Protein AF-A0A6A6ZNU5-F1 (afdb_monomer)

Secon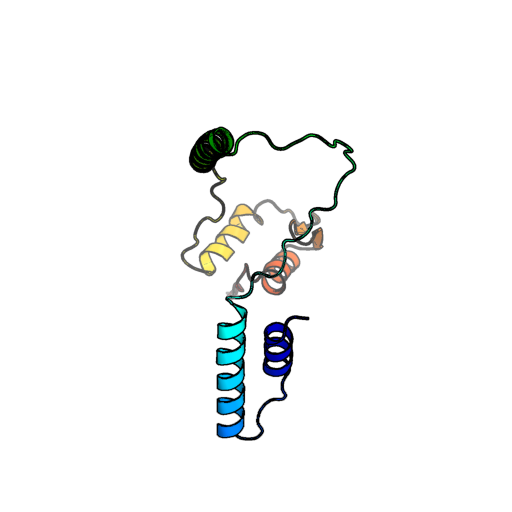dary structure (DSSP, 8-state):
--HHHHHHHHHHTPPPPSSHHHHHHHHHHHHHHHHHHTT-----------------PPPPTHHHHHHHHHHHHHHHHHHHHS---------SSHHHHHHHIIIIISSS--TT--EE-TTT--EESSHHHHHHHHHHTT------------

InterPro domains:
  IPR013087 Zinc finger C2H2-type [PS00028] (117-138)
  IPR013087 Zinc finger C2H2-type [PS50157] (115-143)

Solvent-accessible surface area (backbone atoms only — not comparable to full-atom values): 9563 Å² total; per-residue (Å²): 129,57,77,46,57,53,47,30,52,55,40,70,70,48,78,80,43,94,46,71,66,51,33,49,52,47,50,55,49,30,52,53,25,49,62,64,32,73,78,56,84,73,76,74,82,75,71,81,77,73,87,74,95,69,91,77,82,88,73,76,76,73,65,54,59,59,54,52,50,53,52,49,52,53,50,54,52,47,65,72,66,53,80,69,76,91,75,76,80,87,60,96,43,68,70,53,41,35,50,46,47,48,64,73,70,55,61,82,67,56,94,81,54,79,43,63,41,87,87,79,70,45,80,28,74,44,73,67,53,49,49,50,46,37,24,78,76,63,66,62,40,64,87,78,84,75,78,84,77,132

Structure (mmCIF, N/CA/C/O backbone):
data_AF-A0A6A6ZNU5-F1
#
_entry.id   AF-A0A6A6ZNU5-F1
#
loop_
_atom_site.group_PDB
_atom_site.id
_atom_site.type_symbol
_atom_site.label_atom_id
_atom_site.label_alt_id
_atom_site.label_comp_id
_atom_site.label_asym_id
_atom_site.label_entity_id
_atom_site.label_seq_id
_atom_site.pdbx_PDB_ins_code
_atom_site.Cartn_x
_atom_site.Cartn_y
_atom_site.Cartn_z
_atom_site.occupancy
_atom_site.B_iso_or_equiv
_atom_site.auth_seq_id
_atom_site.auth_comp_id
_atom_site.auth_asym_id
_atom_site.auth_atom_id
_atom_site.pdbx_PDB_model_num
ATOM 1 N N . MET A 1 1 ? 0.319 -14.885 -28.195 1.00 58.66 1 MET A N 1
ATOM 2 C CA . MET A 1 1 ? 1.214 -14.422 -27.117 1.00 58.66 1 MET A CA 1
ATOM 3 C C . MET A 1 1 ? 2.556 -14.116 -27.755 1.00 58.66 1 MET A C 1
ATOM 5 O O . MET A 1 1 ? 3.077 -14.971 -28.462 1.00 58.66 1 MET A O 1
ATOM 9 N N . PHE A 1 2 ? 3.044 -12.884 -27.634 1.00 73.12 2 PHE A N 1
ATOM 10 C CA . PHE A 1 2 ? 4.331 -12.476 -28.190 1.00 73.12 2 PHE A CA 1
ATOM 11 C C . PHE A 1 2 ? 5.473 -13.249 -27.502 1.00 73.12 2 PHE A C 1
ATOM 13 O O . PHE A 1 2 ? 5.383 -13.511 -26.302 1.00 73.12 2 PHE A O 1
ATOM 20 N N . PRO A 1 3 ? 6.572 -13.587 -28.203 1.00 78.75 3 PRO A N 1
ATOM 21 C CA . PRO A 1 3 ? 7.654 -14.409 -27.647 1.00 78.75 3 PRO A CA 1
ATOM 22 C C . PRO A 1 3 ? 8.257 -13.899 -26.330 1.00 78.75 3 PRO A C 1
ATOM 24 O O . PRO A 1 3 ? 8.747 -14.688 -25.526 1.00 78.75 3 PRO A O 1
ATOM 27 N N . ALA A 1 4 ? 8.231 -12.589 -26.086 1.00 80.81 4 ALA A N 1
ATOM 28 C CA . ALA A 1 4 ? 8.741 -12.005 -24.848 1.00 80.81 4 ALA A CA 1
ATOM 29 C C . ALA A 1 4 ? 7.718 -11.990 -23.697 1.00 80.81 4 ALA A C 1
ATOM 31 O O . ALA A 1 4 ? 8.135 -12.050 -22.545 1.00 80.81 4 ALA A O 1
ATOM 32 N N . GLN A 1 5 ? 6.410 -12.031 -23.981 1.00 84.88 5 GLN A N 1
ATOM 33 C CA . GLN A 1 5 ? 5.374 -12.260 -22.961 1.00 84.88 5 GLN A CA 1
ATOM 34 C C . GLN A 1 5 ? 5.504 -13.660 -22.356 1.00 84.88 5 GLN A C 1
ATOM 36 O O . GLN A 1 5 ? 5.462 -13.815 -21.140 1.00 84.88 5 GLN A O 1
ATOM 41 N N . THR A 1 6 ? 5.715 -14.677 -23.199 1.00 86.06 6 THR A N 1
ATOM 42 C CA . THR A 1 6 ? 5.945 -16.059 -22.747 1.00 86.06 6 THR A CA 1
ATOM 43 C C . THR A 1 6 ? 7.202 -16.158 -21.893 1.00 86.06 6 THR A C 1
ATOM 45 O O . THR A 1 6 ? 7.144 -16.657 -20.777 1.00 86.06 6 THR A O 1
ATOM 48 N N . LYS A 1 7 ? 8.316 -15.572 -22.350 1.00 86.38 7 LYS A N 1
ATOM 49 C CA . LYS A 1 7 ? 9.567 -15.544 -21.576 1.00 86.38 7 LYS A CA 1
ATOM 50 C C . LYS A 1 7 ? 9.429 -14.812 -20.242 1.00 86.38 7 LYS A C 1
ATOM 52 O O . LYS A 1 7 ? 10.034 -15.233 -19.259 1.00 86.38 7 LYS A O 1
ATOM 57 N N . LEU A 1 8 ? 8.655 -13.727 -20.199 1.00 89.38 8 LEU A N 1
ATOM 58 C CA . LEU A 1 8 ? 8.368 -13.025 -18.954 1.00 89.38 8 LEU A CA 1
ATOM 59 C C . LEU A 1 8 ? 7.562 -13.910 -17.998 1.00 89.38 8 LEU A C 1
ATOM 61 O O . LEU A 1 8 ? 7.970 -14.081 -16.851 1.00 89.38 8 LEU A O 1
ATOM 65 N N . ALA A 1 9 ? 6.456 -14.487 -18.472 1.00 90.44 9 ALA A N 1
ATOM 66 C CA . ALA A 1 9 ? 5.591 -15.344 -17.668 1.00 90.44 9 ALA A CA 1
ATOM 67 C C . ALA A 1 9 ? 6.357 -16.553 -17.107 1.00 90.44 9 ALA A C 1
ATOM 69 O O . ALA A 1 9 ? 6.327 -16.787 -15.899 1.00 90.44 9 ALA A O 1
ATOM 70 N N . ASP A 1 10 ? 7.115 -17.253 -17.952 1.00 91.31 10 ASP A N 1
ATOM 71 C CA . ASP A 1 10 ? 7.904 -18.422 -17.554 1.00 91.31 10 ASP A CA 1
ATOM 72 C C . ASP A 1 10 ? 8.974 -18.063 -16.515 1.00 91.31 10 ASP A C 1
ATOM 74 O O . ASP A 1 10 ? 9.194 -18.799 -15.552 1.00 91.31 10 ASP A O 1
ATOM 78 N N . SER A 1 11 ? 9.633 -16.909 -16.674 1.00 91.38 11 SER A N 1
ATOM 79 C CA . SER A 1 11 ? 10.687 -16.485 -15.751 1.00 91.38 11 SER A CA 1
ATOM 80 C C . SER A 1 11 ? 10.130 -16.029 -14.400 1.00 91.38 11 SER A C 1
ATOM 82 O O . SER A 1 11 ? 10.684 -16.388 -13.360 1.00 91.38 11 SER A O 1
ATOM 84 N N . VAL A 1 12 ? 9.025 -15.274 -14.386 1.00 91.06 12 VAL A N 1
ATOM 85 C CA . VAL A 1 12 ? 8.385 -14.786 -13.149 1.00 91.06 12 VAL A CA 1
ATOM 86 C C . VAL A 1 12 ? 7.770 -15.933 -12.347 1.00 91.06 12 VAL A C 1
ATOM 88 O O . VAL A 1 12 ? 7.850 -15.930 -11.121 1.00 91.06 12 VAL A O 1
ATOM 91 N N . LEU A 1 13 ? 7.198 -16.928 -13.027 1.00 93.38 13 LEU A N 1
ATOM 92 C CA . LEU A 1 13 ? 6.540 -18.076 -12.396 1.00 93.38 13 LEU A CA 1
ATOM 93 C C . LEU A 1 13 ? 7.494 -19.250 -12.113 1.00 93.38 13 LEU A C 1
ATOM 95 O O . LEU A 1 13 ? 7.061 -20.308 -11.652 1.00 93.38 13 LEU A O 1
ATOM 99 N N . SER A 1 14 ? 8.793 -19.083 -12.367 1.00 94.25 14 SER A N 1
ATOM 100 C CA . SER A 1 14 ? 9.789 -20.125 -12.124 1.00 94.25 14 SER A CA 1
ATOM 101 C C . SER A 1 14 ? 9.964 -20.426 -10.629 1.00 94.25 14 SER A C 1
ATOM 103 O O . SER A 1 14 ? 9.947 -19.536 -9.772 1.00 94.25 14 SER A O 1
ATOM 105 N N . LYS A 1 15 ? 10.159 -21.708 -10.297 1.00 95.00 15 LYS A N 1
ATOM 106 C CA . LYS A 1 15 ? 10.374 -22.158 -8.912 1.00 95.00 15 LYS A CA 1
ATOM 107 C C . LYS A 1 15 ? 11.647 -21.533 -8.319 1.00 95.00 15 LYS A C 1
ATOM 109 O O . LYS A 1 15 ? 12.608 -21.350 -9.064 1.00 95.00 15 LYS A O 1
ATOM 114 N N . PRO A 1 16 ? 11.674 -21.212 -7.013 1.00 92.81 16 PRO A N 1
ATOM 115 C CA . PRO A 1 16 ? 12.888 -20.755 -6.338 1.00 92.81 16 PRO A CA 1
ATOM 116 C C . PRO A 1 16 ? 14.050 -21.729 -6.490 1.00 92.81 16 PRO A C 1
ATOM 118 O O . PRO A 1 16 ? 13.835 -22.942 -6.490 1.00 92.81 16 PRO A O 1
ATOM 121 N N . GLY A 1 17 ? 15.259 -21.178 -6.620 1.00 93.44 17 GLY A N 1
ATOM 122 C CA . GLY A 1 17 ? 16.485 -21.972 -6.588 1.00 93.44 17 GLY A CA 1
ATOM 123 C C . GLY A 1 17 ? 16.651 -22.659 -5.234 1.00 93.44 17 GLY A C 1
ATOM 124 O O . GLY A 1 17 ? 16.214 -22.137 -4.206 1.00 93.44 17 GLY A O 1
ATOM 125 N N . THR A 1 18 ? 17.264 -23.839 -5.233 1.00 95.12 18 THR A N 1
ATOM 126 C CA . THR A 1 18 ? 17.577 -24.571 -3.996 1.00 95.12 18 THR A CA 1
ATOM 127 C C . THR A 1 18 ? 18.895 -24.108 -3.382 1.00 95.12 18 THR A C 1
ATOM 129 O O . THR A 1 18 ? 19.115 -24.279 -2.183 1.00 95.12 18 THR A O 1
ATOM 132 N N . THR A 1 19 ? 19.731 -23.451 -4.188 1.00 97.06 19 THR A N 1
ATOM 133 C CA . THR A 1 19 ? 20.963 -22.776 -3.778 1.00 97.06 19 THR A CA 1
ATOM 134 C C . THR A 1 19 ? 20.890 -21.271 -4.039 1.00 97.06 19 THR A C 1
ATOM 136 O O . THR A 1 19 ? 20.021 -20.774 -4.765 1.00 97.06 19 THR A O 1
ATOM 139 N N . VAL A 1 20 ? 21.818 -20.526 -3.437 1.00 95.00 20 VAL A N 1
ATOM 140 C CA . VAL A 1 20 ? 21.921 -19.072 -3.617 1.00 95.00 20 VAL A CA 1
ATOM 141 C C . VAL A 1 20 ? 22.256 -18.734 -5.069 1.00 95.00 20 VAL A C 1
ATOM 143 O O . VAL A 1 20 ?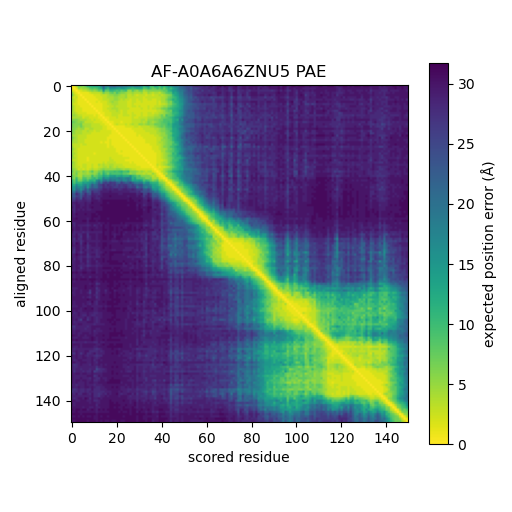 21.684 -17.803 -5.632 1.00 95.00 20 VAL A O 1
ATOM 146 N N . GLU A 1 21 ? 23.138 -19.510 -5.690 1.00 95.81 21 GLU A N 1
ATOM 147 C CA . GLU A 1 21 ? 23.582 -19.339 -7.070 1.00 95.81 21 GLU A CA 1
ATOM 148 C C . GLU A 1 21 ? 22.434 -19.592 -8.053 1.00 95.81 21 GLU A C 1
ATOM 150 O O . GLU A 1 21 ? 22.167 -18.759 -8.919 1.00 95.81 21 GLU A O 1
ATOM 155 N N . GLU A 1 22 ? 21.680 -20.680 -7.865 1.00 94.94 22 GLU A N 1
ATOM 156 C CA . GLU A 1 22 ? 20.501 -20.993 -8.684 1.00 94.94 22 GLU A CA 1
ATOM 157 C C . GLU A 1 22 ? 19.432 -19.900 -8.591 1.00 94.94 22 GLU A C 1
ATOM 159 O O . GLU A 1 22 ? 18.805 -19.522 -9.587 1.00 94.94 22 GLU A O 1
ATOM 164 N N . GLU A 1 23 ? 19.224 -19.377 -7.384 1.00 95.56 23 GLU A N 1
ATOM 165 C CA . GLU A 1 23 ? 18.277 -18.303 -7.123 1.00 95.56 23 GLU A CA 1
ATOM 166 C C . GLU A 1 23 ? 18.741 -16.973 -7.735 1.00 95.56 23 GLU A C 1
ATOM 168 O O . GLU A 1 23 ? 17.934 -16.233 -8.306 1.00 95.56 23 GLU A O 1
ATOM 173 N N . MET A 1 24 ? 20.038 -16.676 -7.671 1.00 96.25 24 MET A N 1
ATOM 174 C CA . MET A 1 24 ? 20.634 -15.501 -8.301 1.00 96.25 24 MET A CA 1
ATOM 175 C C . MET A 1 24 ? 20.505 -15.568 -9.827 1.00 96.25 24 MET A C 1
ATOM 177 O O . MET A 1 24 ? 20.083 -14.593 -10.453 1.00 96.25 24 MET A O 1
ATOM 181 N N . ASP A 1 25 ? 20.757 -16.729 -10.427 1.00 95.19 25 ASP A N 1
ATOM 182 C CA . ASP A 1 25 ? 20.572 -16.949 -11.862 1.00 95.19 25 ASP A CA 1
ATOM 183 C C . ASP A 1 25 ? 19.108 -16.826 -12.280 1.00 95.19 25 ASP A C 1
ATOM 185 O O . ASP A 1 25 ? 18.792 -16.214 -13.306 1.00 95.19 25 ASP A O 1
ATOM 189 N N . ARG A 1 26 ? 18.181 -17.357 -11.474 1.00 95.38 26 ARG A N 1
ATOM 190 C CA . ARG A 1 26 ? 16.740 -17.179 -11.685 1.00 95.38 26 ARG A CA 1
ATOM 191 C C . ARG A 1 26 ? 16.351 -15.700 -11.688 1.00 95.38 26 ARG A C 1
ATOM 193 O O . ARG A 1 26 ? 15.685 -15.253 -12.619 1.00 95.38 26 ARG A O 1
ATOM 200 N N . ARG A 1 27 ? 16.810 -14.924 -10.702 1.00 95.25 27 ARG A N 1
ATOM 201 C CA . ARG A 1 27 ? 16.548 -13.475 -10.623 1.00 95.25 27 ARG A CA 1
ATOM 202 C C . ARG A 1 27 ? 17.121 -12.729 -11.821 1.00 95.25 27 ARG A C 1
ATOM 204 O O . ARG A 1 27 ? 16.417 -11.926 -12.429 1.00 95.25 27 ARG A O 1
ATOM 211 N N . ASN A 1 28 ? 18.357 -13.038 -12.205 1.00 96.56 28 ASN A N 1
ATOM 212 C CA . ASN A 1 28 ? 19.016 -12.430 -13.358 1.00 96.56 28 ASN A CA 1
ATOM 213 C C . ASN A 1 28 ? 18.272 -12.725 -14.670 1.00 96.56 28 ASN A C 1
ATOM 215 O O . ASN A 1 28 ? 18.138 -11.836 -15.515 1.00 96.56 28 ASN A O 1
ATOM 219 N N . ARG A 1 29 ? 17.742 -13.945 -14.835 1.00 93.88 29 ARG A N 1
ATOM 220 C CA . ARG A 1 29 ? 16.879 -14.305 -15.972 1.00 93.88 29 ARG A CA 1
ATOM 221 C C . ARG A 1 29 ? 15.588 -13.487 -15.985 1.00 93.88 29 ARG A C 1
ATOM 223 O O . ARG A 1 29 ? 15.252 -12.927 -17.028 1.00 93.88 29 ARG A O 1
ATOM 230 N N . THR A 1 30 ? 14.932 -13.328 -14.836 1.00 94.56 30 THR A N 1
ATOM 231 C CA . THR A 1 30 ? 13.699 -12.532 -14.724 1.00 94.56 30 THR A CA 1
ATOM 232 C C . THR A 1 30 ? 13.935 -11.062 -15.033 1.00 94.56 30 THR A C 1
ATOM 234 O O . THR A 1 30 ? 13.166 -10.479 -15.790 1.00 94.56 30 THR A O 1
ATOM 237 N N . ILE A 1 31 ? 15.028 -10.475 -14.540 1.00 94.62 31 ILE A N 1
ATOM 238 C CA . ILE A 1 31 ? 15.388 -9.081 -14.839 1.00 94.62 31 ILE A CA 1
ATOM 239 C C . ILE A 1 31 ? 15.537 -8.881 -16.352 1.00 94.62 31 ILE A C 1
ATOM 241 O O . ILE A 1 31 ? 14.919 -7.981 -16.915 1.00 94.62 31 ILE A O 1
ATOM 245 N N . ARG A 1 32 ? 16.282 -9.763 -17.033 1.00 92.25 32 ARG A N 1
ATOM 246 C CA . ARG A 1 32 ? 16.445 -9.696 -18.496 1.00 92.25 32 ARG A CA 1
ATOM 247 C C . ARG A 1 32 ? 15.112 -9.858 -19.231 1.00 92.25 32 ARG A C 1
ATOM 249 O O . ARG A 1 32 ? 14.875 -9.149 -20.205 1.00 92.25 32 ARG A O 1
ATOM 256 N N . ALA A 1 33 ? 14.246 -10.762 -18.774 1.00 91.62 33 ALA A N 1
ATOM 257 C CA . ALA A 1 33 ? 12.931 -10.980 -19.375 1.00 91.62 33 ALA A CA 1
ATOM 258 C C . ALA A 1 33 ? 12.016 -9.750 -19.233 1.00 91.62 33 ALA A C 1
ATOM 260 O O . ALA A 1 33 ? 11.375 -9.360 -20.207 1.00 91.62 33 ALA A O 1
ATOM 261 N N . VAL A 1 34 ? 12.015 -9.097 -18.065 1.00 90.31 34 VAL A N 1
ATOM 262 C CA . VAL A 1 34 ? 11.294 -7.835 -17.828 1.00 90.31 34 VAL A CA 1
ATOM 263 C C . VAL A 1 34 ? 11.818 -6.735 -18.745 1.00 90.31 34 VAL A C 1
ATOM 265 O O . VAL A 1 34 ? 11.029 -6.095 -19.432 1.00 90.31 34 VAL A O 1
ATOM 268 N N . THR A 1 35 ? 13.140 -6.555 -18.826 1.00 89.62 35 THR A N 1
ATOM 269 C CA . THR A 1 35 ? 13.746 -5.538 -19.700 1.00 89.62 35 THR A CA 1
ATOM 270 C C . THR A 1 35 ? 13.351 -5.728 -21.164 1.00 89.62 35 THR A C 1
ATOM 272 O O . THR A 1 35 ? 13.018 -4.756 -21.834 1.00 89.62 35 THR A O 1
ATOM 275 N N . LEU A 1 36 ? 13.352 -6.968 -21.663 1.00 86.38 36 LEU A N 1
ATOM 276 C CA . LEU A 1 36 ? 12.948 -7.271 -23.041 1.00 86.38 36 LEU A CA 1
ATOM 277 C C . LEU A 1 36 ? 11.458 -7.026 -23.291 1.00 86.38 36 LEU A C 1
ATOM 279 O O . LEU A 1 36 ? 11.068 -6.701 -24.410 1.00 86.38 36 LEU A O 1
ATOM 283 N N . TYR A 1 37 ? 10.631 -7.203 -22.267 1.00 86.44 37 TYR A N 1
ATOM 284 C CA . TYR A 1 37 ? 9.196 -7.016 -22.369 1.00 86.44 37 TYR A CA 1
ATOM 285 C C . TYR A 1 37 ? 8.770 -5.545 -22.292 1.00 86.44 37 TYR A C 1
ATOM 287 O O . TYR A 1 37 ? 7.828 -5.163 -22.974 1.00 86.44 37 TYR A O 1
ATOM 295 N N . CYS A 1 38 ? 9.481 -4.695 -21.544 1.00 82.38 38 CYS A N 1
ATOM 296 C CA . CYS A 1 38 ? 9.142 -3.272 -21.413 1.00 82.38 38 CYS A CA 1
ATOM 297 C C . CYS A 1 38 ? 9.082 -2.503 -22.746 1.00 82.38 38 CYS A C 1
ATOM 299 O O . CYS A 1 38 ? 8.398 -1.487 -22.819 1.00 82.38 38 CYS A O 1
ATOM 301 N N . SER A 1 39 ? 9.771 -2.970 -23.790 1.00 75.00 39 SER A N 1
ATOM 302 C CA . SER A 1 39 ? 9.740 -2.361 -25.129 1.00 75.00 39 SER A CA 1
ATOM 303 C C . SER A 1 39 ? 8.576 -2.846 -26.002 1.00 75.00 39 SER A C 1
ATOM 305 O O . SER A 1 39 ? 8.490 -2.468 -27.169 1.00 75.00 39 SER A O 1
ATOM 307 N N . ILE A 1 40 ? 7.715 -3.724 -25.483 1.00 79.12 40 ILE A N 1
ATOM 308 C CA . ILE A 1 40 ? 6.591 -4.304 -26.217 1.00 79.12 40 ILE A CA 1
ATOM 309 C C . ILE A 1 40 ? 5.335 -3.529 -25.863 1.00 79.12 40 ILE A C 1
ATOM 311 O O . ILE A 1 40 ? 4.881 -3.536 -24.722 1.00 79.12 40 ILE A O 1
ATOM 315 N N . GLU A 1 41 ? 4.753 -2.890 -26.869 1.00 73.12 41 GLU A N 1
ATOM 316 C CA . GLU A 1 41 ? 3.446 -2.265 -26.752 1.00 73.12 41 GLU A CA 1
ATOM 317 C C . GLU A 1 41 ? 2.378 -3.363 -26.755 1.00 73.12 41 GLU A C 1
ATOM 319 O O . GLU A 1 41 ? 2.046 -3.957 -27.784 1.00 73.12 41 GLU A O 1
ATOM 324 N N . GLU A 1 42 ? 1.868 -3.699 -25.573 1.00 72.19 42 GLU A N 1
ATOM 325 C CA . GLU A 1 42 ? 0.683 -4.538 -25.479 1.00 72.19 42 GLU A CA 1
ATOM 326 C C . GLU A 1 42 ? -0.516 -3.735 -25.970 1.00 72.19 42 GLU A C 1
ATOM 328 O O . GLU A 1 42 ? -0.816 -2.671 -25.431 1.00 72.19 42 GLU A O 1
ATOM 333 N N . GLY A 1 43 ? -1.164 -4.232 -27.029 1.00 61.81 43 GLY A N 1
ATOM 334 C CA . GLY A 1 43 ? -2.259 -3.539 -27.701 1.00 61.81 43 GLY A CA 1
ATOM 335 C C . GLY A 1 43 ? -3.262 -2.931 -26.721 1.00 61.81 43 GLY A C 1
ATOM 336 O O . GLY A 1 43 ? -3.645 -3.557 -25.732 1.00 61.81 43 GLY A O 1
ATOM 337 N N . GLY A 1 44 ? -3.666 -1.693 -27.009 1.00 53.16 44 GLY A N 1
ATOM 338 C CA . GLY A 1 44 ? -4.496 -0.896 -26.117 1.00 53.16 44 GLY A CA 1
ATOM 339 C C . GLY A 1 44 ? -5.766 -1.621 -25.676 1.00 53.16 44 GLY A C 1
ATOM 340 O O . GLY A 1 44 ? -6.383 -2.375 -26.435 1.00 53.16 44 GLY A O 1
ATOM 341 N N . MET A 1 45 ? -6.179 -1.357 -24.435 1.00 44.53 45 MET A N 1
ATOM 342 C CA . MET A 1 45 ? -7.501 -1.733 -23.948 1.00 44.53 45 MET A CA 1
ATOM 343 C C . MET A 1 45 ? -8.520 -1.175 -24.937 1.00 44.53 45 MET A C 1
ATOM 345 O O . MET A 1 45 ? -8.672 0.038 -25.025 1.00 44.53 45 MET A O 1
ATOM 349 N N . ASN A 1 46 ? -9.200 -2.032 -25.702 1.00 49.53 46 ASN A N 1
ATOM 350 C CA . ASN A 1 46 ? -10.348 -1.590 -26.480 1.00 49.53 46 ASN A CA 1
ATOM 351 C C . ASN A 1 46 ? -11.359 -1.044 -25.463 1.00 49.53 46 ASN A C 1
ATOM 353 O O . ASN A 1 46 ? -11.904 -1.849 -24.697 1.00 49.53 46 ASN A O 1
ATOM 357 N N . PRO A 1 47 ? -11.620 0.276 -25.398 1.00 46.88 47 PRO A N 1
ATOM 358 C CA . PRO A 1 47 ? -12.740 0.737 -24.608 1.00 46.88 47 PRO A CA 1
ATOM 359 C C . PRO A 1 47 ? -13.966 0.064 -25.217 1.00 46.88 47 PRO A C 1
ATOM 361 O O . PRO A 1 47 ? -14.144 0.060 -26.439 1.00 46.88 47 PRO A O 1
ATOM 364 N N . ILE A 1 48 ? -14.752 -0.593 -24.367 1.00 46.94 48 ILE A N 1
ATOM 365 C CA . ILE A 1 48 ? -16.007 -1.242 -24.737 1.00 46.94 48 ILE A CA 1
ATOM 366 C C . ILE A 1 48 ? -16.761 -0.267 -25.641 1.00 46.94 48 ILE A C 1
ATOM 368 O O . ILE A 1 48 ? -17.128 0.826 -25.213 1.00 46.94 48 ILE A O 1
ATOM 372 N N . ARG A 1 49 ? -16.900 -0.624 -26.924 1.00 47.03 49 ARG A N 1
ATOM 373 C CA . ARG A 1 49 ? -17.527 0.229 -27.933 1.00 47.03 49 ARG A CA 1
ATOM 374 C C . ARG A 1 49 ? -19.012 0.315 -27.603 1.00 47.03 49 ARG A C 1
ATOM 376 O O . ARG A 1 49 ? -19.797 -0.508 -28.069 1.00 47.03 49 ARG A O 1
ATOM 383 N N . THR A 1 50 ? -19.405 1.300 -26.802 1.00 43.19 50 THR A N 1
ATOM 384 C CA . THR A 1 50 ? -20.801 1.721 -26.707 1.00 43.19 50 THR A CA 1
ATOM 385 C C . THR A 1 50 ? -21.220 2.155 -28.108 1.00 43.19 50 THR A C 1
ATOM 387 O O . THR A 1 50 ? -20.546 2.960 -28.752 1.00 43.19 50 THR A O 1
ATOM 390 N N . GLY A 1 51 ? -22.262 1.505 -28.623 1.00 50.44 51 GLY A N 1
ATOM 391 C CA . GLY A 1 51 ? -22.647 1.533 -30.027 1.00 50.44 51 GLY A CA 1
ATOM 392 C C . GLY A 1 51 ? -22.726 2.939 -30.619 1.00 50.44 51 GLY A C 1
ATOM 393 O O . GLY A 1 51 ? -23.367 3.834 -30.081 1.00 50.44 51 GLY A O 1
ATOM 394 N N . GLY A 1 52 ? -22.100 3.098 -31.780 1.00 38.22 52 GLY A N 1
ATOM 395 C CA . GLY A 1 52 ? -22.129 4.335 -32.544 1.00 38.22 52 GLY A CA 1
ATOM 396 C C . GLY A 1 52 ? -21.605 4.098 -33.948 1.00 38.22 52 GLY A C 1
ATOM 397 O O . GLY A 1 52 ? -20.460 4.400 -34.268 1.00 38.22 52 GLY A O 1
ATOM 398 N N . ARG A 1 53 ? -22.439 3.507 -34.803 1.00 54.44 53 ARG A N 1
ATOM 399 C CA . ARG A 1 53 ? -22.200 3.425 -36.245 1.00 54.44 53 ARG A CA 1
ATOM 400 C C . ARG A 1 53 ? -21.981 4.838 -36.791 1.00 54.44 53 ARG A C 1
ATOM 402 O O . ARG A 1 53 ? -22.950 5.571 -36.914 1.00 54.44 53 ARG A O 1
ATOM 409 N N . ARG A 1 54 ? -20.766 5.176 -37.225 1.00 42.62 54 ARG A N 1
ATOM 410 C CA . ARG A 1 54 ? -20.533 6.142 -38.311 1.00 42.62 54 ARG A CA 1
ATOM 411 C C . ARG A 1 54 ? -19.229 5.797 -39.027 1.00 42.62 54 ARG A C 1
ATOM 413 O O . ARG A 1 54 ? -18.137 6.064 -38.548 1.00 42.62 54 ARG A O 1
ATOM 420 N N . ARG A 1 55 ? -19.378 5.184 -40.205 1.00 60.31 55 ARG A N 1
ATOM 421 C CA . ARG A 1 55 ? -18.411 5.344 -41.297 1.00 60.31 55 ARG A CA 1
ATOM 422 C C . ARG A 1 55 ? -18.343 6.841 -41.580 1.00 60.31 55 ARG A C 1
ATOM 424 O O . ARG A 1 55 ? -19.420 7.402 -41.742 1.00 60.31 55 ARG A O 1
ATOM 431 N N . ASN A 1 56 ? -17.157 7.443 -41.611 1.00 42.53 56 ASN A N 1
ATOM 432 C CA . ASN A 1 56 ? -16.817 8.594 -42.452 1.00 42.53 56 ASN A CA 1
ATOM 433 C C . ASN A 1 56 ? -15.294 8.774 -42.486 1.00 42.53 56 ASN A C 1
ATOM 435 O O . ASN A 1 56 ? -14.603 8.493 -41.512 1.00 42.53 56 ASN A O 1
ATOM 439 N N . ALA A 1 57 ? -14.821 9.167 -43.664 1.00 53.62 57 ALA A N 1
ATOM 440 C CA . ALA A 1 57 ? -13.436 9.254 -44.094 1.00 53.62 57 ALA A CA 1
ATOM 441 C C . ALA A 1 57 ? -12.560 10.176 -43.227 1.00 53.62 57 ALA A C 1
ATOM 443 O O . ALA A 1 57 ? -13.053 11.095 -42.575 1.00 53.62 57 ALA A O 1
ATOM 444 N N . ALA A 1 58 ? -11.252 9.914 -43.264 1.00 44.25 58 ALA A N 1
ATOM 445 C CA . ALA A 1 58 ? -10.221 10.666 -42.559 1.00 44.25 58 ALA A CA 1
ATOM 446 C C . ALA A 1 58 ? -10.237 12.168 -42.921 1.00 44.25 58 ALA A C 1
ATOM 448 O O . ALA A 1 58 ? -10.196 12.493 -44.111 1.00 44.25 58 ALA A O 1
ATOM 449 N N . PRO A 1 59 ? -10.235 13.086 -41.934 1.00 57.72 59 PRO A N 1
ATOM 450 C CA . PRO A 1 59 ? -9.862 14.476 -42.151 1.00 57.72 59 PRO A CA 1
ATOM 451 C C . PRO A 1 59 ? -8.332 14.648 -42.069 1.00 57.72 59 PRO A C 1
ATOM 453 O O . PRO A 1 59 ? -7.635 13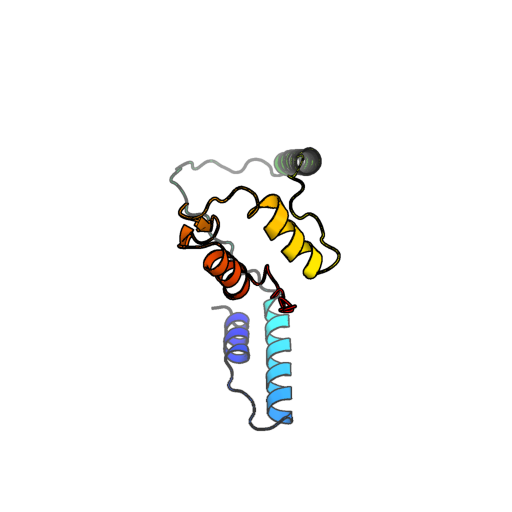.795 -41.512 1.00 57.72 59 PRO A O 1
ATOM 456 N N . PRO A 1 60 ? -7.783 15.743 -42.622 1.00 53.59 60 PRO A N 1
ATOM 457 C CA . PRO A 1 60 ? -6.346 15.948 -42.704 1.00 53.59 60 PRO A CA 1
ATOM 458 C C . PRO A 1 60 ? -5.753 16.212 -41.312 1.00 53.59 60 PRO A C 1
ATOM 460 O O . PRO A 1 60 ? -6.145 17.139 -40.610 1.00 53.59 60 PRO A O 1
ATOM 463 N N . VAL A 1 61 ? -4.755 15.397 -40.968 1.00 58.41 61 VAL A N 1
ATOM 464 C CA . VAL A 1 61 ? -4.042 15.243 -39.680 1.00 58.41 61 VAL A CA 1
ATOM 465 C C . VAL A 1 61 ? -3.517 16.546 -39.044 1.00 58.41 61 VAL A C 1
ATOM 467 O O . VAL A 1 61 ? -3.178 16.565 -37.867 1.00 58.41 61 VAL A O 1
ATOM 470 N N . LYS A 1 62 ? -3.464 17.664 -39.774 1.00 55.94 62 LYS A N 1
ATOM 471 C CA . LYS A 1 62 ? -2.806 18.889 -39.295 1.00 55.94 62 LYS A CA 1
ATOM 472 C C . LYS A 1 62 ? -3.619 19.705 -38.285 1.00 55.94 62 LYS A C 1
ATOM 474 O O . LYS A 1 62 ? -3.008 20.322 -37.428 1.00 55.94 62 LYS A O 1
ATOM 479 N N . SER A 1 63 ? -4.952 19.688 -38.333 1.00 55.47 63 SER A N 1
ATOM 480 C CA . SER A 1 63 ? -5.774 20.487 -37.404 1.00 55.47 63 SER A CA 1
ATOM 481 C C . SER A 1 63 ? -6.126 19.765 -36.096 1.00 55.47 63 SER A C 1
ATOM 483 O O . SER A 1 63 ? -6.664 20.387 -35.188 1.00 55.47 63 SER A O 1
ATOM 485 N N . GLN A 1 64 ? -5.872 18.453 -35.996 1.00 56.66 64 GLN A N 1
ATOM 486 C CA . GLN A 1 64 ? -6.172 17.670 -34.786 1.00 56.66 64 GLN A CA 1
ATOM 487 C C . GLN A 1 64 ? -5.127 17.890 -33.689 1.00 56.66 64 GLN A C 1
ATOM 489 O O . GLN A 1 64 ? -5.491 18.042 -32.530 1.00 56.66 64 GLN A O 1
ATOM 494 N N . LEU A 1 65 ? -3.851 18.011 -34.068 1.00 56.81 65 LEU A N 1
ATOM 495 C CA . LEU A 1 65 ? -2.749 18.219 -33.124 1.00 56.81 65 LEU A CA 1
ATOM 496 C C . LEU A 1 65 ? -2.873 19.550 -32.363 1.00 56.81 65 LEU A C 1
ATOM 498 O O . LEU A 1 65 ? -2.602 19.604 -31.170 1.00 56.81 65 LEU A O 1
ATOM 502 N N . GLU A 1 66 ? -3.345 20.600 -33.036 1.00 57.34 66 GLU A N 1
ATOM 503 C CA . GLU A 1 66 ? -3.489 21.943 -32.458 1.00 57.34 66 GLU A CA 1
ATOM 504 C C . GLU A 1 66 ? -4.675 22.023 -31.471 1.00 57.34 66 GLU A C 1
ATOM 506 O O . GLU A 1 66 ? -4.569 22.627 -30.406 1.00 57.34 66 GLU A O 1
ATOM 511 N N . TYR A 1 67 ? -5.777 21.317 -31.762 1.00 59.66 67 TYR A N 1
ATOM 512 C CA . TYR A 1 67 ? -6.939 21.193 -30.866 1.00 59.66 67 TYR A CA 1
ATOM 513 C C . TYR A 1 67 ? -6.635 20.361 -29.607 1.00 59.66 67 TYR A C 1
ATOM 515 O O . TYR A 1 67 ? -7.128 20.658 -28.517 1.00 59.66 67 TYR A O 1
ATOM 523 N N . GLU A 1 68 ? -5.822 19.314 -29.745 1.00 71.75 68 GLU A N 1
ATOM 524 C CA . GLU A 1 68 ? -5.452 18.425 -28.641 1.00 71.75 68 GLU A CA 1
ATOM 525 C C . GLU A 1 68 ? -4.459 19.082 -27.673 1.00 71.75 68 GLU A C 1
ATOM 527 O O . GLU A 1 68 ? -4.552 18.865 -26.462 1.00 71.75 68 GLU A O 1
ATOM 532 N N . GLU A 1 69 ? -3.556 19.927 -28.177 1.00 80.81 69 GLU A N 1
ATOM 533 C CA . GLU A 1 69 ? -2.615 20.687 -27.350 1.00 80.81 69 GLU A CA 1
ATOM 534 C C . GLU A 1 69 ? -3.328 21.762 -26.520 1.00 80.81 69 GLU A C 1
ATOM 536 O O . GLU A 1 69 ? -3.110 21.855 -25.310 1.00 80.81 69 GLU A O 1
ATOM 541 N N . GLU A 1 70 ? -4.258 22.508 -27.124 1.00 82.00 70 GLU A N 1
ATOM 542 C CA . GLU A 1 70 ? -5.057 23.504 -26.403 1.00 82.00 70 GLU A CA 1
ATOM 543 C C . GLU A 1 70 ? -5.957 22.849 -25.339 1.00 82.00 70 GLU A C 1
ATOM 545 O O . GLU A 1 70 ? -6.058 23.338 -24.209 1.00 82.00 70 GLU A O 1
ATOM 550 N N . ALA A 1 71 ? -6.549 21.690 -25.647 1.00 84.12 71 ALA A N 1
ATOM 551 C CA . ALA A 1 71 ? -7.314 20.908 -24.677 1.00 84.12 71 ALA A CA 1
ATOM 552 C C . ALA A 1 71 ? -6.434 20.372 -23.530 1.00 84.12 71 ALA A C 1
ATOM 554 O O . ALA A 1 71 ? -6.863 20.367 -22.370 1.00 84.12 71 ALA A O 1
ATOM 555 N N . LEU A 1 72 ? -5.197 19.957 -23.825 1.00 82.75 72 LEU A N 1
ATOM 556 C CA . LEU A 1 72 ? -4.215 19.537 -22.822 1.00 82.75 72 LEU A CA 1
ATOM 557 C C . LEU A 1 72 ? -3.799 20.694 -21.914 1.00 82.75 72 LEU A C 1
ATOM 559 O O . LEU A 1 72 ? -3.730 20.518 -20.696 1.00 82.75 72 LEU A O 1
ATOM 563 N N . GLU A 1 73 ? -3.556 21.876 -22.473 1.00 86.88 73 GLU A N 1
ATOM 564 C CA . GLU A 1 73 ? -3.218 23.065 -21.691 1.00 86.88 73 GLU A CA 1
ATOM 565 C C . GLU A 1 73 ? -4.393 23.530 -20.824 1.00 86.88 73 GLU A C 1
ATOM 567 O O . GLU A 1 73 ? -4.225 23.792 -19.628 1.00 86.88 73 GLU A O 1
ATOM 572 N N . ALA A 1 74 ? -5.617 23.515 -21.357 1.00 89.56 74 ALA A N 1
ATOM 573 C CA . ALA A 1 74 ? -6.817 23.792 -20.573 1.00 89.56 74 ALA A CA 1
ATOM 574 C C . ALA A 1 74 ? -6.991 22.789 -19.414 1.00 89.56 74 ALA A C 1
ATOM 576 O O . ALA A 1 74 ? -7.293 23.188 -18.283 1.00 89.56 74 ALA A O 1
ATOM 577 N N . ALA A 1 75 ? -6.736 21.498 -19.655 1.00 85.19 75 ALA A N 1
ATOM 578 C CA . ALA A 1 75 ? -6.780 20.465 -18.623 1.00 85.19 75 ALA A CA 1
ATOM 579 C C . ALA A 1 75 ? -5.713 20.680 -17.535 1.00 85.19 75 ALA A C 1
ATOM 581 O O . ALA A 1 75 ? -6.025 20.580 -16.344 1.00 85.19 75 ALA A O 1
ATOM 582 N N . LYS A 1 76 ? -4.476 21.045 -17.909 1.00 88.00 76 LYS A N 1
ATOM 583 C CA . LYS A 1 76 ? -3.416 21.397 -16.948 1.00 88.00 76 LYS A CA 1
ATOM 584 C C . LYS A 1 76 ? -3.866 22.550 -16.054 1.00 88.00 76 LYS A C 1
ATOM 586 O O . LYS A 1 76 ? -3.802 22.442 -14.829 1.00 88.00 76 LYS A O 1
ATOM 591 N N . VAL A 1 77 ? -4.395 23.623 -16.640 1.00 87.06 77 VAL A N 1
ATOM 592 C CA . VAL A 1 77 ? -4.862 24.799 -15.891 1.00 87.06 77 VAL A CA 1
ATOM 593 C C . VAL A 1 77 ? -6.013 24.451 -14.935 1.00 87.06 77 VAL A C 1
ATOM 595 O O . VAL A 1 77 ? -6.042 24.962 -13.813 1.00 87.06 77 VAL A O 1
ATOM 598 N N . LEU A 1 78 ? -6.932 23.559 -15.319 1.00 83.06 78 LEU A N 1
ATOM 599 C CA . LEU A 1 78 ? -8.019 23.105 -14.442 1.00 83.06 78 LEU A CA 1
ATOM 600 C C . LEU A 1 78 ? -7.499 22.357 -13.207 1.00 83.06 78 LEU A C 1
ATOM 602 O O . LEU A 1 78 ? -7.931 22.659 -12.095 1.00 83.06 78 LEU A O 1
ATOM 606 N N . VAL A 1 79 ? -6.513 21.468 -13.363 1.00 76.88 79 VAL A N 1
ATOM 607 C CA . VAL A 1 79 ? -5.912 20.719 -12.241 1.00 76.88 79 VAL A CA 1
ATOM 608 C C . VAL A 1 79 ? -5.252 21.641 -11.210 1.00 76.88 79 VAL A C 1
ATOM 610 O O . VAL A 1 79 ? -5.271 21.335 -10.014 1.00 76.88 79 VAL A O 1
ATOM 613 N N . PHE A 1 80 ? -4.673 22.761 -11.650 1.00 75.19 80 PHE A N 1
ATOM 614 C CA . PHE A 1 80 ? -4.065 23.753 -10.756 1.00 75.19 80 PHE A CA 1
ATOM 615 C C . PHE A 1 80 ? -5.086 24.710 -10.129 1.00 75.19 80 PHE A C 1
ATOM 617 O O . PHE A 1 80 ? -4.859 25.203 -9.023 1.00 75.19 80 PHE A O 1
ATOM 624 N N . LYS A 1 81 ? -6.218 24.963 -10.799 1.00 73.81 81 LYS A N 1
ATOM 625 C CA . LYS A 1 81 ? -7.318 25.782 -10.263 1.00 73.81 81 LYS A CA 1
ATOM 626 C C . LYS A 1 81 ? -8.229 25.007 -9.311 1.00 73.81 81 LYS A C 1
ATOM 628 O O . LYS A 1 81 ? -8.861 25.621 -8.448 1.00 73.81 81 LYS A O 1
ATOM 633 N N . GLU A 1 82 ? -8.287 23.680 -9.419 1.00 66.50 82 GLU A N 1
ATOM 634 C CA . GLU A 1 82 ? -9.021 22.840 -8.476 1.00 66.50 82 GLU A CA 1
ATOM 635 C C . GLU A 1 82 ? -8.438 22.954 -7.062 1.00 66.50 82 GLU A C 1
ATOM 637 O O . GLU A 1 82 ? -7.348 22.473 -6.738 1.00 66.50 82 GLU A O 1
ATOM 642 N N . LYS A 1 83 ? -9.217 23.566 -6.167 1.00 58.66 83 LYS A N 1
ATOM 643 C CA . LYS A 1 83 ? -8.900 23.667 -4.743 1.00 58.66 83 LYS A CA 1
ATOM 644 C C . LYS A 1 83 ? -9.119 22.298 -4.091 1.00 58.66 83 LYS A C 1
ATOM 646 O O . LYS A 1 83 ? -10.173 22.027 -3.520 1.00 58.66 83 LYS A O 1
ATOM 651 N N . ARG A 1 84 ? -8.123 21.413 -4.202 1.00 57.22 84 ARG A N 1
ATOM 652 C CA . ARG A 1 84 ? -8.160 20.083 -3.578 1.00 57.22 84 ARG A CA 1
ATOM 653 C C . ARG A 1 84 ? -8.457 20.214 -2.076 1.00 57.22 84 ARG A C 1
ATOM 655 O O . ARG A 1 84 ? -7.859 21.071 -1.414 1.00 57.22 84 ARG A O 1
ATOM 662 N N . PRO A 1 85 ? -9.352 19.387 -1.502 1.00 53.88 85 PRO A N 1
ATOM 663 C CA . PRO A 1 85 ? -9.578 19.399 -0.065 1.00 53.88 85 PRO A CA 1
ATOM 664 C C . PRO A 1 85 ? -8.249 19.111 0.636 1.00 53.88 85 PRO A C 1
ATOM 666 O O . PRO A 1 85 ? -7.549 18.169 0.263 1.00 53.88 85 PRO A O 1
ATOM 669 N N . LYS A 1 86 ? -7.888 19.926 1.638 1.00 57.41 86 LYS A N 1
ATOM 670 C CA . LYS A 1 86 ? -6.699 19.712 2.480 1.00 57.41 86 LYS A CA 1
ATOM 671 C C . LYS A 1 86 ? -6.885 18.412 3.256 1.00 57.41 86 LYS A C 1
ATOM 673 O O . LYS A 1 86 ? -7.415 18.402 4.365 1.00 57.41 86 LYS A O 1
ATOM 678 N N . ARG A 1 87 ? -6.539 17.297 2.627 1.00 59.16 87 ARG A N 1
ATOM 679 C CA . ARG A 1 87 ? -6.802 15.963 3.139 1.00 59.16 87 ARG A CA 1
ATOM 680 C C . ARG A 1 87 ? -5.478 15.420 3.651 1.00 59.16 87 ARG A C 1
ATOM 682 O O . ARG A 1 87 ? -4.540 15.281 2.882 1.00 59.16 87 ARG A O 1
ATOM 689 N N . ILE A 1 88 ? -5.469 15.121 4.951 1.00 54.91 88 ILE A N 1
ATOM 690 C CA . ILE A 1 88 ? -4.338 14.725 5.806 1.00 54.91 88 ILE A CA 1
ATOM 691 C C . ILE A 1 88 ? -3.687 15.940 6.482 1.00 54.91 88 ILE A C 1
ATOM 693 O O . ILE A 1 88 ? -2.822 16.613 5.934 1.00 54.91 88 ILE A O 1
ATOM 697 N N . TYR A 1 89 ? -4.115 16.214 7.718 1.00 57.31 89 TYR A N 1
ATOM 698 C CA . TYR A 1 89 ? -3.300 16.990 8.648 1.00 57.31 89 TYR A CA 1
ATOM 699 C C . TYR A 1 89 ? -2.086 16.116 8.997 1.00 57.31 89 TYR A C 1
ATOM 701 O O . TYR A 1 89 ? -2.292 15.029 9.544 1.00 57.31 89 TYR A O 1
ATOM 709 N N . PRO A 1 90 ? -0.847 16.510 8.658 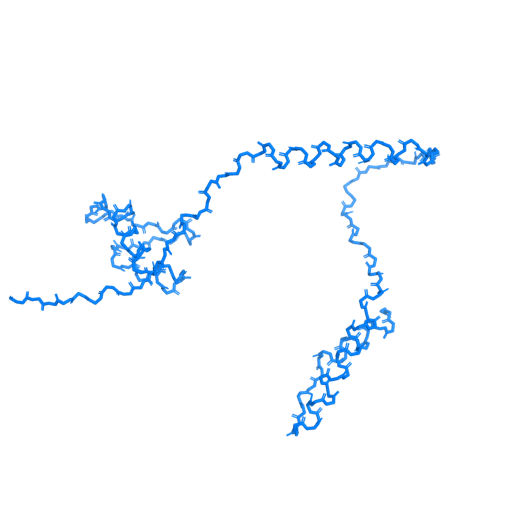1.00 55.06 90 PRO A N 1
ATOM 710 C CA . PRO A 1 90 ? 0.321 15.725 9.017 1.00 55.06 90 PRO A CA 1
ATOM 711 C C . PRO A 1 90 ? 0.468 15.763 10.538 1.00 55.06 90 PRO A C 1
ATOM 713 O O . PRO A 1 90 ? 0.702 16.810 11.141 1.00 55.06 90 PRO A O 1
ATOM 716 N N . PHE A 1 91 ? 0.290 14.618 11.184 1.00 58.84 91 PHE A N 1
ATOM 717 C CA . PHE A 1 91 ? 0.587 14.488 12.601 1.00 58.84 91 PHE A CA 1
ATOM 718 C C . PHE A 1 91 ? 2.040 14.058 12.733 1.00 58.84 91 PHE A C 1
ATOM 720 O O . PHE A 1 91 ? 2.407 12.975 12.293 1.00 58.84 91 PHE A O 1
ATOM 727 N N . SER A 1 92 ? 2.860 14.891 13.371 1.00 60.16 92 SER A N 1
ATOM 728 C CA . SER A 1 92 ? 4.298 14.634 13.523 1.00 60.16 92 SER A CA 1
ATOM 729 C C . SER A 1 92 ? 4.624 13.376 14.338 1.00 60.16 92 SER A C 1
ATOM 731 O O . SER A 1 92 ? 5.759 12.922 14.311 1.00 60.16 92 SER A O 1
ATOM 733 N N . THR A 1 93 ? 3.661 12.817 15.084 1.00 64.50 93 THR A N 1
ATOM 734 C CA . THR A 1 93 ? 3.846 11.586 15.867 1.00 64.50 93 THR A CA 1
ATOM 735 C C . THR A 1 93 ? 2.565 10.735 15.910 1.00 64.50 93 THR A C 1
ATOM 737 O O . THR A 1 93 ? 1.460 11.294 15.926 1.00 64.50 93 THR A O 1
ATOM 740 N N . PRO A 1 94 ? 2.671 9.396 16.031 1.00 60.78 94 PRO A N 1
ATOM 741 C CA . PRO A 1 94 ? 1.516 8.506 16.219 1.00 60.78 94 PRO A CA 1
ATOM 742 C C . PRO A 1 94 ? 0.652 8.865 17.440 1.00 60.78 94 PRO A C 1
ATOM 744 O O . PRO A 1 94 ? -0.575 8.777 17.408 1.00 60.78 94 PRO A O 1
ATOM 747 N N . GLY A 1 95 ? 1.265 9.368 18.5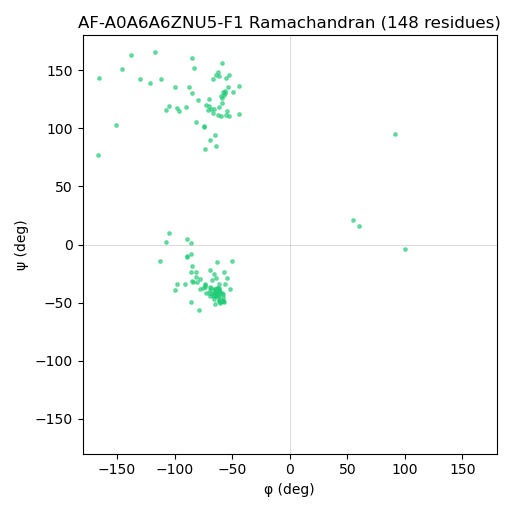17 1.00 67.62 95 GLY A N 1
ATOM 748 C CA . GLY A 1 95 ? 0.537 9.832 19.702 1.00 67.62 95 GLY A CA 1
ATOM 749 C C . GLY A 1 95 ? -0.376 11.038 19.434 1.00 67.62 95 GLY A C 1
ATOM 750 O O . GLY A 1 95 ? -1.410 11.191 20.094 1.00 67.62 95 GLY A O 1
ATOM 751 N N . ASN A 1 96 ? -0.037 11.880 18.453 1.00 72.25 96 ASN A N 1
ATOM 752 C CA . ASN A 1 96 ? -0.852 13.032 18.068 1.00 72.25 96 ASN A CA 1
ATOM 753 C C . ASN A 1 96 ? -2.114 12.611 17.297 1.00 72.25 96 ASN A C 1
ATOM 755 O O . ASN A 1 96 ? -3.173 13.194 17.539 1.00 72.25 96 ASN A O 1
ATOM 759 N N . LEU A 1 97 ? -2.037 11.555 16.478 1.00 68.06 97 LEU A N 1
ATOM 760 C CA . LEU A 1 97 ? -3.202 10.918 15.846 1.00 68.06 97 LEU A CA 1
ATOM 761 C C . LEU A 1 97 ? -4.167 10.375 16.903 1.00 68.06 97 LEU A C 1
ATOM 763 O O . LEU A 1 97 ? -5.348 10.725 16.905 1.00 68.06 97 LEU A O 1
ATOM 767 N N . SER A 1 98 ? -3.652 9.621 17.881 1.00 68.69 98 SER A N 1
ATOM 768 C CA . SER A 1 98 ? -4.479 9.065 18.958 1.00 68.69 98 SER A CA 1
ATOM 769 C C . SER A 1 98 ? -5.166 10.145 19.801 1.00 68.69 98 SER A C 1
ATOM 771 O O . SER A 1 98 ? -6.325 10.005 20.208 1.00 68.69 98 SER A O 1
ATOM 773 N N . LYS A 1 99 ? -4.468 11.255 20.078 1.00 76.62 99 LYS A N 1
ATOM 774 C CA . LYS A 1 99 ? -5.043 12.414 20.781 1.00 76.62 99 LYS A CA 1
ATOM 775 C C . LYS A 1 99 ? -6.098 13.125 19.935 1.00 76.62 99 LYS A C 1
ATOM 777 O O . LYS A 1 99 ? -7.139 13.494 20.479 1.00 76.62 99 LYS A O 1
ATOM 782 N N . HIS A 1 100 ? -5.848 13.308 18.640 1.00 78.06 100 HIS A N 1
ATOM 783 C CA . HIS A 1 100 ? -6.804 13.901 17.710 1.00 78.06 100 HIS A CA 1
ATOM 784 C C . HIS A 1 100 ? -8.088 13.076 17.639 1.00 78.06 100 HIS A C 1
ATOM 786 O O . HIS A 1 100 ? -9.167 13.623 17.865 1.00 78.06 100 HIS A O 1
ATOM 792 N N . PHE A 1 101 ? -7.967 11.761 17.440 1.00 70.75 101 PHE A N 1
ATOM 793 C CA . PHE A 1 101 ? -9.110 10.857 17.377 1.00 70.75 101 PHE A CA 1
ATOM 794 C C . PHE A 1 101 ? -9.954 10.933 18.654 1.00 70.75 101 PHE A C 1
ATOM 796 O O . PHE A 1 101 ? -11.153 11.212 18.610 1.00 70.75 101 PHE A O 1
ATOM 803 N N . GLY A 1 102 ? -9.307 10.845 19.819 1.00 70.06 102 GLY A N 1
ATOM 804 C CA . GLY A 1 102 ? -9.984 10.995 21.106 1.00 70.06 102 GLY A CA 1
ATOM 805 C C . GLY A 1 102 ? -10.694 12.342 21.299 1.00 70.06 102 GLY A C 1
ATOM 806 O O . GLY A 1 102 ? -11.805 12.374 21.822 1.00 70.06 102 GLY A O 1
ATOM 807 N N . ARG A 1 103 ? -10.075 13.457 20.886 1.00 72.19 103 ARG A N 1
ATOM 808 C CA . ARG A 1 103 ? -10.593 14.819 21.129 1.00 72.19 103 ARG A CA 1
ATOM 809 C C . ARG A 1 103 ? -11.625 15.296 20.112 1.00 72.19 103 ARG A C 1
ATOM 811 O O . ARG A 1 103 ? -12.457 16.127 20.472 1.00 72.19 103 ARG A O 1
ATOM 818 N N . LYS A 1 104 ? -11.526 14.862 18.856 1.00 68.69 104 LYS A N 1
ATOM 819 C CA . LYS A 1 104 ? -12.405 15.304 17.763 1.00 68.69 104 LYS A CA 1
ATOM 820 C C . LYS A 1 104 ? -13.516 14.308 17.474 1.00 68.69 104 LYS A C 1
ATOM 822 O O . LYS A 1 104 ? -14.638 14.745 17.259 1.00 68.69 104 LYS A O 1
ATOM 827 N N . HIS A 1 105 ? -13.222 13.011 17.521 1.00 71.25 105 HIS A N 1
ATOM 828 C CA . HIS A 1 105 ? -14.191 11.975 17.167 1.00 71.25 105 HIS A CA 1
ATOM 829 C C . HIS A 1 105 ? -14.873 11.368 18.396 1.00 71.25 105 HIS A C 1
ATOM 831 O O . HIS A 1 105 ? -16.057 11.073 18.339 1.00 71.25 105 HIS A O 1
ATOM 837 N N . LEU A 1 106 ? -14.172 11.246 19.532 1.00 69.94 106 LEU A N 1
ATOM 838 C CA . LEU A 1 106 ? -14.695 10.543 20.717 1.00 69.94 106 LEU A CA 1
ATOM 839 C C . LEU A 1 106 ? -15.148 11.434 21.882 1.00 69.94 106 LEU A C 1
ATOM 841 O O . LEU A 1 106 ? -15.349 10.921 22.987 1.00 69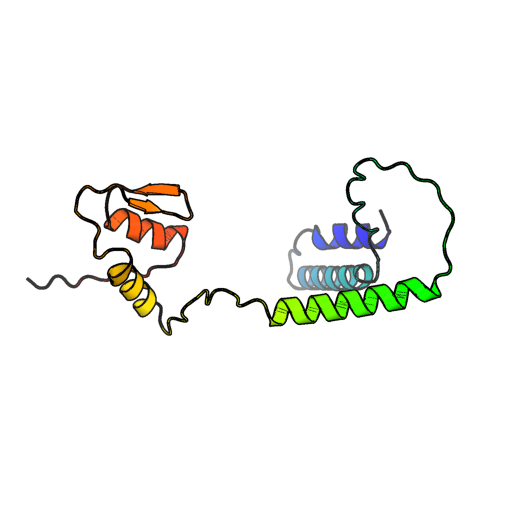.94 106 LEU A O 1
ATOM 845 N N . ARG A 1 107 ? -15.239 12.754 21.683 1.00 67.88 107 ARG A N 1
ATOM 846 C CA . ARG A 1 107 ? -15.538 13.716 22.761 1.00 67.88 107 ARG A CA 1
ATOM 847 C C . ARG A 1 107 ? -17.031 13.890 23.036 1.00 67.88 107 ARG A C 1
ATOM 849 O O . ARG A 1 107 ? -17.385 14.162 24.173 1.00 67.88 107 ARG A O 1
ATOM 856 N N . HIS A 1 108 ? -17.881 13.759 22.019 1.00 63.97 108 HIS A N 1
ATOM 857 C CA . HIS A 1 108 ? -19.329 13.985 22.154 1.00 63.97 108 HIS A CA 1
ATOM 858 C C . HIS A 1 108 ? -20.156 12.697 22.122 1.00 63.97 108 HIS A C 1
ATOM 860 O O . HIS A 1 108 ? -21.372 12.774 22.209 1.00 63.97 108 HIS A O 1
ATOM 866 N N . ILE A 1 109 ? -19.497 11.542 22.017 1.00 66.25 109 ILE A N 1
ATOM 867 C CA . ILE A 1 109 ? -20.152 10.240 22.094 1.00 66.25 109 ILE A CA 1
ATOM 868 C C . ILE A 1 109 ? -20.603 10.016 23.536 1.00 66.25 109 ILE A C 1
ATOM 870 O O . ILE A 1 109 ? -19.762 9.934 24.440 1.00 66.25 109 ILE A O 1
ATOM 874 N N . LYS A 1 110 ? -21.917 9.936 23.745 1.00 61.75 110 LYS A N 1
ATOM 875 C CA . LYS A 1 110 ? -22.504 9.552 25.034 1.00 61.75 110 LYS A CA 1
ATOM 876 C C . LYS A 1 110 ? -22.531 8.025 25.145 1.00 61.75 110 LYS A C 1
ATOM 878 O O . LYS A 1 110 ? -22.566 7.320 24.140 1.00 61.75 110 LYS A O 1
ATOM 883 N N . GLY A 1 111 ? -22.478 7.500 26.371 1.00 56.78 111 GLY A N 1
ATOM 884 C CA . GLY A 1 111 ? -22.612 6.057 26.596 1.00 56.78 111 GLY A CA 1
ATOM 885 C C . GLY A 1 111 ? -23.957 5.559 26.059 1.00 56.78 111 GLY A C 1
ATOM 886 O O . GLY A 1 111 ? -24.986 6.129 26.411 1.00 56.78 111 GLY A O 1
ATOM 887 N N . GLY A 1 112 ? -23.932 4.541 25.193 1.00 57.41 112 GLY A N 1
ATOM 888 C CA . GLY A 1 112 ? -25.123 3.945 24.573 1.00 57.41 112 GLY A CA 1
ATOM 889 C C . GLY A 1 112 ? -25.438 4.398 23.140 1.00 57.41 112 GLY A C 1
ATOM 890 O O . GLY A 1 112 ? -26.363 3.861 22.538 1.00 57.41 112 GLY A O 1
ATOM 891 N N . GLU A 1 113 ? -24.688 5.341 22.560 1.00 62.03 113 GLU A N 1
ATOM 892 C CA . GLU A 1 113 ? -24.825 5.686 21.136 1.00 62.03 113 GLU A CA 1
ATOM 893 C C . GLU A 1 113 ? -24.081 4.663 20.264 1.00 62.03 113 GLU A C 1
ATOM 895 O O . GLU A 1 113 ? -22.882 4.449 20.438 1.00 62.03 113 GLU A O 1
ATOM 900 N N . SER A 1 114 ? -24.775 4.037 19.306 1.00 62.66 114 SER A N 1
ATOM 901 C CA . SER A 1 114 ? -24.170 3.083 18.370 1.00 62.66 114 SER A CA 1
ATOM 902 C C . SER A 1 114 ? -23.096 3.772 17.526 1.00 62.66 114 SER A C 1
ATOM 904 O O . SER A 1 114 ? -23.393 4.696 16.764 1.00 62.66 114 SER A O 1
ATOM 906 N N . LEU A 1 115 ? -21.846 3.324 17.635 1.00 71.44 115 LEU A N 1
ATOM 907 C CA . LEU A 1 115 ? -20.718 3.955 16.958 1.00 71.44 115 LEU A CA 1
ATOM 908 C C . LEU A 1 115 ? -20.406 3.240 15.658 1.00 71.44 115 LEU A C 1
ATOM 910 O O . LEU A 1 115 ? -19.964 2.101 15.675 1.00 71.44 115 LEU A O 1
ATOM 914 N N . SER A 1 116 ? -20.578 3.899 14.516 1.00 77.38 116 SER A N 1
ATOM 915 C CA . SER A 1 116 ? -20.242 3.289 13.229 1.00 77.38 116 SER A CA 1
ATOM 916 C C . SER A 1 116 ? -18.885 3.741 12.701 1.00 77.38 116 SER A C 1
ATOM 918 O O . SER A 1 116 ? -18.593 4.940 12.650 1.00 77.38 116 SER A O 1
ATOM 920 N N . CYS A 1 117 ? -18.082 2.802 12.202 1.00 78.50 117 CYS A N 1
ATOM 921 C CA . CYS A 1 117 ? -16.936 3.146 11.370 1.00 78.50 117 CYS A CA 1
ATOM 922 C C . CYS A 1 117 ? -17.420 3.596 9.986 1.00 78.50 117 CYS A C 1
ATOM 924 O O . CYS A 1 117 ? -18.033 2.830 9.249 1.00 78.50 117 CYS A O 1
ATOM 926 N N . ASN A 1 118 ? -17.109 4.829 9.583 1.00 72.12 118 ASN A N 1
ATOM 927 C CA . ASN A 1 118 ? -17.543 5.348 8.282 1.00 72.12 118 ASN A CA 1
ATOM 928 C C . ASN A 1 118 ? -16.860 4.677 7.082 1.00 72.12 118 ASN A C 1
ATOM 930 O O . ASN A 1 118 ? -17.412 4.745 5.982 1.00 72.12 118 ASN A O 1
ATOM 934 N N . LEU A 1 119 ? -15.692 4.061 7.292 1.00 74.50 119 LEU A N 1
ATOM 935 C CA . LEU A 1 119 ? -14.918 3.372 6.257 1.00 74.50 119 LEU A CA 1
ATOM 936 C C . LEU A 1 119 ? -15.390 1.926 6.088 1.00 74.50 119 LEU A C 1
ATOM 938 O O . LEU A 1 119 ? -15.691 1.510 4.977 1.00 74.50 119 LEU A O 1
ATOM 942 N N . CYS A 1 120 ? -15.517 1.190 7.194 1.00 78.81 120 CYS A N 1
ATOM 943 C CA . CYS A 1 120 ? -15.927 -0.216 7.185 1.00 78.81 120 CYS A CA 1
ATOM 944 C C . CYS A 1 120 ? -17.443 -0.424 7.271 1.00 78.81 120 CYS A C 1
ATOM 946 O O . CYS A 1 120 ? -17.904 -1.548 7.125 1.00 78.81 120 CYS A O 1
ATOM 948 N N . LYS A 1 121 ? -18.215 0.633 7.552 1.00 81.88 121 LYS A N 1
ATOM 949 C CA . LYS A 1 121 ? -19.671 0.591 7.780 1.00 81.88 121 LYS A CA 1
ATOM 950 C C . LYS A 1 121 ? -20.113 -0.389 8.876 1.00 81.88 121 LYS A C 1
ATOM 952 O O . LYS A 1 121 ? -21.275 -0.769 8.925 1.00 81.88 121 LYS A O 1
ATOM 957 N N . VAL A 1 122 ? -19.207 -0.758 9.783 1.00 81.25 122 VAL A N 1
ATOM 958 C CA . VAL A 1 122 ? -19.508 -1.627 10.928 1.00 81.25 122 VAL A CA 1
ATOM 959 C C . VAL A 1 122 ? -19.999 -0.802 12.110 1.00 81.25 122 VAL A C 1
ATOM 961 O O . VAL A 1 122 ? -19.418 0.240 12.421 1.00 81.25 122 VAL A O 1
ATOM 964 N N . SER A 1 123 ? -21.059 -1.271 12.765 1.00 79.56 123 SER A N 1
ATOM 965 C CA . SER A 1 123 ? -21.543 -0.747 14.042 1.00 79.56 123 SER A CA 1
ATOM 966 C C . SER A 1 123 ? -20.779 -1.390 15.194 1.00 79.56 123 SER A C 1
ATOM 968 O O . SER A 1 123 ? -20.663 -2.611 15.270 1.00 79.56 123 SER A O 1
ATOM 970 N N . LEU A 1 124 ? -20.278 -0.565 16.101 1.00 82.00 124 LEU A N 1
ATOM 971 C CA . LEU A 1 124 ? -19.504 -0.949 17.268 1.00 82.00 124 LEU A CA 1
ATOM 972 C C . LEU A 1 124 ? -20.236 -0.448 18.509 1.00 82.00 124 LEU A C 1
ATOM 974 O O . LEU A 1 124 ? -20.793 0.652 18.525 1.00 82.00 124 LEU A O 1
ATOM 978 N N . THR A 1 125 ? -20.257 -1.297 19.529 1.00 73.25 125 THR A N 1
ATOM 979 C CA . THR A 1 125 ? -21.073 -1.111 20.733 1.00 73.25 125 THR A CA 1
ATOM 980 C C . THR A 1 125 ? -20.569 0.033 21.595 1.00 73.25 125 THR A C 1
ATOM 982 O O . THR A 1 125 ? -21.358 0.846 22.056 1.00 73.25 125 THR A O 1
ATOM 985 N N . ASP A 1 126 ? -19.248 0.134 21.753 1.00 74.81 126 ASP A N 1
ATOM 986 C CA . ASP A 1 126 ? -18.629 1.078 22.674 1.00 74.81 126 ASP A CA 1
ATOM 987 C C . ASP A 1 126 ? -17.397 1.753 22.083 1.00 74.81 126 ASP A C 1
ATOM 989 O O . ASP A 1 126 ? -16.738 1.270 21.157 1.00 74.81 126 ASP A O 1
ATOM 993 N N . LYS A 1 127 ? -17.014 2.861 22.719 1.00 77.25 127 LYS A N 1
ATOM 994 C CA . LYS A 1 127 ? -15.806 3.632 22.406 1.00 77.25 127 LYS A CA 1
ATOM 995 C C . LYS A 1 127 ? -14.539 2.774 22.371 1.00 77.25 127 LYS A C 1
ATOM 997 O O . LYS A 1 127 ? -13.687 2.999 21.517 1.00 77.25 127 LYS A O 1
ATOM 1002 N N . MET A 1 128 ? -14.421 1.806 23.281 1.00 80.69 128 MET A N 1
ATOM 1003 C CA . MET A 1 128 ? -13.281 0.888 23.336 1.00 80.69 128 MET A CA 1
ATOM 1004 C C . MET A 1 128 ? -13.215 0.005 22.083 1.00 80.69 128 MET A C 1
ATOM 1006 O O . MET A 1 128 ? -12.157 -0.096 21.469 1.00 80.69 128 MET A O 1
ATOM 1010 N N . HIS A 1 129 ? -14.351 -0.546 21.645 1.00 80.69 129 HIS A N 1
ATOM 1011 C CA . HIS A 1 129 ? -14.440 -1.355 20.427 1.00 80.69 129 HIS A CA 1
ATOM 1012 C C . HIS A 1 129 ? -14.133 -0.534 19.170 1.00 80.69 129 HIS A C 1
ATOM 1014 O O . HIS A 1 129 ? -13.431 -1.012 18.284 1.00 80.69 129 HIS A O 1
ATOM 1020 N N . LEU A 1 130 ? -14.572 0.729 19.112 1.00 80.06 130 LEU A N 1
ATOM 1021 C CA . LEU A 1 130 ? -14.203 1.642 18.024 1.00 80.06 130 LEU A CA 1
ATOM 1022 C C . LEU A 1 130 ? -12.703 1.954 17.998 1.00 80.06 130 LEU A C 1
ATOM 1024 O O . LEU A 1 130 ? -12.111 2.018 16.922 1.00 80.06 130 LEU A O 1
ATOM 1028 N N . GLN A 1 131 ? -12.081 2.132 19.162 1.00 75.75 131 GLN A N 1
ATOM 1029 C CA . GLN A 1 131 ? -10.639 2.359 19.254 1.00 75.75 131 GLN A CA 1
ATOM 1030 C C . GLN A 1 131 ? -9.840 1.126 18.829 1.00 75.75 131 GLN A C 1
ATOM 1032 O O . GLN A 1 131 ? -8.904 1.268 18.045 1.00 75.75 131 GLN A O 1
ATOM 1037 N N . GLN A 1 132 ? -10.240 -0.061 19.288 1.00 80.69 132 GLN A N 1
ATOM 1038 C CA . GLN A 1 132 ? -9.604 -1.319 18.906 1.00 80.69 132 GLN A CA 1
ATOM 1039 C C . GLN A 1 132 ? -9.773 -1.588 17.404 1.00 80.69 132 GLN A C 1
ATOM 1041 O O . GLN A 1 132 ? -8.801 -1.870 16.717 1.00 80.69 132 GLN A O 1
ATOM 1046 N N . HIS A 1 133 ? -10.970 -1.371 16.850 1.00 84.31 133 HIS A N 1
ATOM 1047 C CA . HIS A 1 133 ? -11.221 -1.462 15.409 1.00 84.31 133 HIS A CA 1
ATOM 1048 C C . HIS A 1 133 ? -10.334 -0.501 14.602 1.00 84.31 133 HIS A C 1
ATOM 1050 O O . HIS A 1 133 ? -9.731 -0.889 13.605 1.00 84.31 133 HIS A O 1
ATOM 1056 N N . ALA A 1 134 ? -10.211 0.755 15.041 1.00 80.19 134 ALA A N 1
ATOM 1057 C CA . ALA A 1 134 ? -9.354 1.737 14.380 1.00 80.19 134 ALA A CA 1
ATOM 1058 C C . ALA A 1 134 ? -7.855 1.383 14.464 1.00 80.19 134 ALA A C 1
ATOM 1060 O O . ALA A 1 134 ? -7.075 1.806 13.603 1.00 80.19 134 ALA A O 1
ATOM 1061 N N . GLN A 1 135 ? -7.450 0.618 15.480 1.00 79.75 135 GLN A N 1
ATOM 1062 C CA . GLN A 1 135 ? -6.098 0.090 15.620 1.00 79.75 135 GLN A CA 1
ATOM 1063 C C . GLN A 1 135 ? -5.878 -1.136 14.727 1.00 79.75 135 GLN A C 1
ATOM 1065 O O . GLN A 1 135 ? -4.989 -1.102 13.883 1.00 79.75 135 GLN A O 1
ATOM 1070 N N . ASP A 1 136 ? -6.691 -2.178 14.865 1.00 78.00 136 ASP A N 1
ATOM 1071 C CA . ASP A 1 136 ? -6.445 -3.471 14.217 1.00 78.00 136 ASP A CA 1
ATOM 1072 C C . ASP A 1 136 ? -6.757 -3.446 12.720 1.00 78.00 136 ASP A C 1
ATOM 1074 O O . ASP A 1 136 ? -6.041 -4.050 11.926 1.00 78.00 136 ASP A O 1
ATOM 1078 N N . ILE A 1 137 ? -7.812 -2.728 12.319 1.00 80.94 137 ILE A N 1
ATOM 1079 C CA . ILE A 1 137 ? -8.269 -2.696 10.922 1.00 80.94 137 ILE A CA 1
ATOM 1080 C C . ILE A 1 137 ? -7.620 -1.554 10.141 1.00 80.94 137 ILE A C 1
ATOM 1082 O O . ILE A 1 137 ? -7.366 -1.684 8.945 1.00 80.94 137 ILE A O 1
ATOM 1086 N N . HIS A 1 138 ? -7.358 -0.419 10.795 1.00 80.19 138 HIS A N 1
ATOM 1087 C CA . HIS A 1 138 ? -6.849 0.772 10.110 1.00 80.19 138 HIS A CA 1
ATOM 1088 C C . HIS A 1 138 ? -5.418 1.158 10.489 1.00 80.19 138 HIS A C 1
ATOM 1090 O O . HIS A 1 138 ? -4.841 2.006 9.811 1.00 80.19 138 HIS A O 1
ATOM 1096 N N . GLY A 1 139 ? -4.841 0.618 11.568 1.00 72.25 139 GLY A N 1
ATOM 1097 C CA . GLY A 1 139 ? -3.521 1.043 12.052 1.00 72.25 139 GLY A CA 1
ATOM 1098 C C . GLY A 1 139 ? -3.454 2.530 12.428 1.00 72.25 139 GLY A C 1
ATOM 1099 O O . GLY A 1 139 ? -2.373 3.103 12.531 1.00 72.25 139 GLY A O 1
ATOM 1100 N N . THR A 1 140 ? -4.607 3.188 12.606 1.00 67.44 140 THR A N 1
ATOM 1101 C CA . THR A 1 140 ? -4.695 4.650 12.802 1.00 67.44 140 THR A CA 1
ATOM 1102 C C . THR A 1 140 ? -4.518 5.075 14.256 1.00 67.44 140 THR A C 1
ATOM 1104 O O . THR A 1 140 ? -4.412 6.268 14.552 1.00 67.44 140 THR A O 1
ATOM 1107 N N . MET A 1 141 ? -4.486 4.109 15.174 1.00 62.56 141 MET A N 1
ATOM 1108 C CA . MET A 1 141 ? -4.413 4.322 16.612 1.00 62.56 141 MET A CA 1
ATOM 1109 C C . MET A 1 141 ? -3.306 3.474 17.235 1.00 62.56 141 MET A C 1
ATOM 1111 O O . MET A 1 141 ? -3.099 2.328 16.857 1.00 62.56 141 MET A O 1
ATOM 1115 N N . SER A 1 142 ? -2.620 4.048 18.223 1.00 57.56 142 SER A N 1
ATOM 1116 C CA . 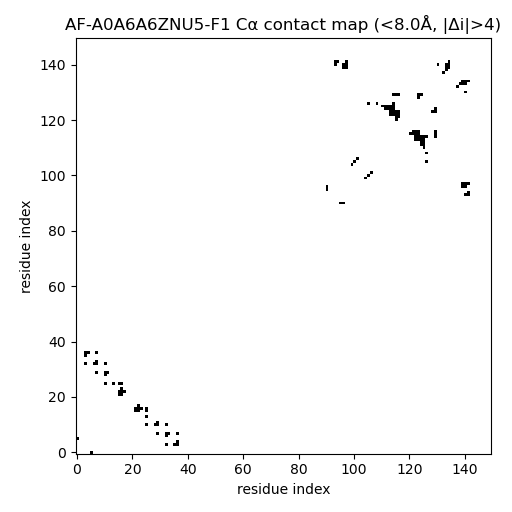SER A 1 142 ? -1.672 3.341 19.093 1.00 57.56 142 SER A CA 1
ATOM 1117 C C . SER A 1 142 ? -2.238 3.260 20.524 1.00 57.56 142 SER A C 1
ATOM 1119 O O . SER A 1 142 ? -2.872 4.244 20.946 1.00 57.56 142 SER A O 1
ATOM 1121 N N . PRO A 1 143 ? -2.037 2.149 21.271 1.00 53.84 143 PRO A N 1
ATOM 1122 C CA . PRO A 1 143 ? -2.629 1.948 22.591 1.00 53.84 143 PRO A CA 1
ATOM 1123 C C . PRO A 1 143 ? -2.263 3.076 23.552 1.00 53.84 143 PRO A C 1
ATOM 1125 O O . PRO A 1 143 ? -1.095 3.434 23.707 1.00 53.84 143 PRO A O 1
ATOM 1128 N N . LYS A 1 144 ? -3.253 3.620 24.264 1.00 52.28 144 LYS A N 1
ATOM 1129 C CA . LYS A 1 144 ? -2.950 4.394 25.467 1.00 52.28 144 LYS A CA 1
ATOM 1130 C C . LYS A 1 144 ? -2.734 3.409 26.603 1.00 52.28 144 LYS A C 1
ATOM 1132 O O . LYS A 1 144 ? -3.699 2.863 27.122 1.00 52.28 144 LYS A O 1
ATOM 1137 N N . HIS A 1 145 ? -1.481 3.216 27.000 1.00 48.97 145 HIS A N 1
ATOM 1138 C CA . HIS A 1 145 ? -1.162 2.571 28.267 1.00 48.97 145 HIS A CA 1
ATOM 1139 C C . HIS A 1 145 ? -1.683 3.481 29.392 1.00 48.97 145 HIS A C 1
ATOM 1141 O O .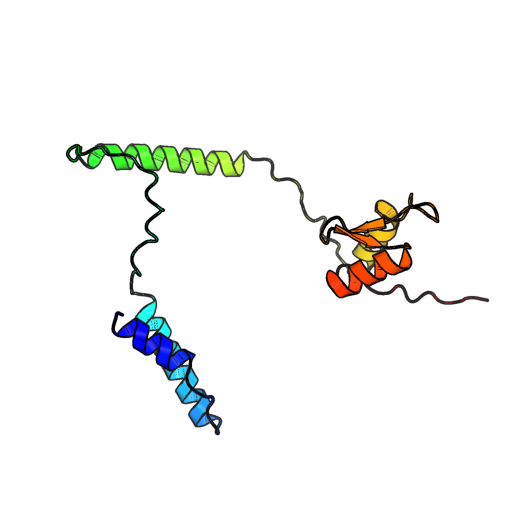 HIS A 1 145 ? -1.067 4.487 29.747 1.00 48.97 145 HIS A O 1
ATOM 1147 N N . SER A 1 146 ? -2.900 3.226 29.867 1.00 47.25 146 SER A N 1
ATOM 1148 C CA . SER A 1 146 ? -3.476 3.949 30.994 1.00 47.25 146 SER A CA 1
ATOM 1149 C C . SER A 1 146 ? -2.795 3.463 32.269 1.00 47.25 146 SER A C 1
ATOM 1151 O O . SER A 1 146 ? -3.121 2.388 32.767 1.00 47.25 146 SER A O 1
ATOM 1153 N N . TYR A 1 147 ? -1.851 4.244 32.800 1.00 37.84 147 TYR A N 1
ATOM 1154 C CA . TYR A 1 147 ? -1.394 4.084 34.179 1.00 37.84 147 TYR A CA 1
ATOM 1155 C C . TYR A 1 147 ? -2.614 4.145 35.106 1.00 37.84 147 TYR A C 1
ATOM 1157 O O . TYR A 1 147 ? -3.257 5.191 35.214 1.00 37.84 147 TYR A O 1
ATOM 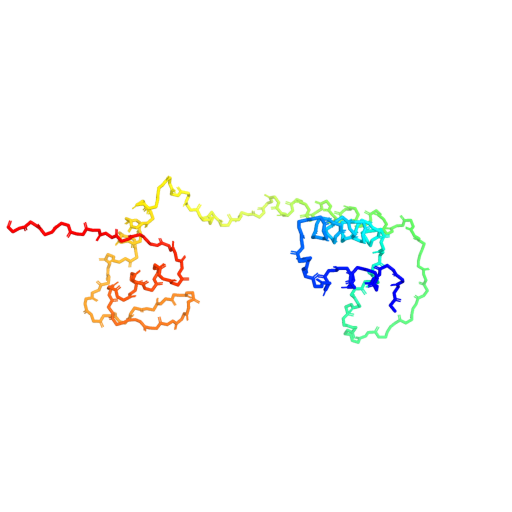1165 N N . LYS A 1 148 ? -2.921 3.032 35.781 1.00 38.66 148 LYS A N 1
ATOM 1166 C CA . LYS A 1 148 ? -3.712 3.065 37.010 1.00 38.66 148 LYS A CA 1
ATOM 1167 C C . LYS A 1 148 ? -2.872 3.808 38.050 1.00 38.66 148 LYS A C 1
ATOM 1169 O O . LYS A 1 148 ? -1.786 3.350 38.392 1.00 38.66 148 LYS A O 1
ATOM 1174 N N . ARG A 1 149 ? -3.345 4.957 38.523 1.00 37.81 149 ARG A N 1
ATOM 1175 C CA . ARG A 1 149 ? -2.917 5.513 39.808 1.00 37.81 149 ARG A CA 1
ATOM 1176 C C . ARG A 1 149 ? -4.095 5.314 40.754 1.00 37.81 149 ARG A C 1
ATOM 1178 O O . ARG A 1 149 ? -5.191 5.776 40.433 1.00 37.81 149 ARG A O 1
ATOM 1185 N N . GLY A 1 150 ? -3.864 4.489 41.775 1.00 35.88 150 GLY A N 1
ATOM 1186 C CA . GLY A 1 150 ? -4.757 4.337 42.920 1.00 35.88 150 GLY A CA 1
ATOM 1187 C C . GLY A 1 150 ? -4.726 5.557 43.823 1.00 35.88 150 GLY A C 1
ATOM 1188 O O . GLY A 1 150 ? -3.947 6.493 43.521 1.00 35.88 150 GLY A O 1
#

Foldseek 3Di:
DPPLVVQLVCLVPDDADPDPVSNVVSVVSNVVSVVVCVPDPDDDDPDPPPDDDDDDDDDDPPVVVVVVVVVVVVVVVVVVVPPPPPPDDDDPDLVSLQVCCCVPVVPPDDQQDFDADPVVRDTDRDPVRVQVCCCPVPVSHDDDPDDDDD

Organism: NCBI:txid1469910

Sequence (150 aa):
MFPAQTKLADSVLSKPGTTVEEEMDRRNRTIRAVTLYCSIEEGGMNPIRTGGRRRNAAPPVKSQLEYEEEALEAAKVLVFKEKRPKRIYPFSTPGNLSKHFGRKHLRHIKGGESLSCNLCKVSLTDKMHLQQHAQDIHGTMSPKHSYKRG

Mean predicted aligned error: 21.22 Å

Radius of gyration: 28.13 Å; Cα contacts (8 Å, |Δi|>4): 74; chains: 1; bounding box: 49×50×87 Å

pLDDT: mean 71.84, std 16.22, range [35.88, 97.06]